Protein AF-A0A1J5GS35-F1 (afdb_monomer_lite)

Organism: NCBI:txid1805029

Sequence (115 aa):
MRLEDNDLIFSIKLSRPIAEAVGVSVYIFGYRQDRPFQEMPKLHIKFGAIEHQVLDQNNLLPIGVIKVERNLKEIKIWVPLDLLGNPQRILTSADTYLGTVPLDWVSWRVLEISN

Secondary structure (DSSP, 8-state):
-EEETTEEEEEEE-SS---TTEEEEEEEEEE-TTS-GGGS-EEEEEE-SS-EEEEETTEEPPTTSSEEEEETTEEEEEEETTTTTS-SEEEEEEEEEETTEEEEEEEEEEEE---

Foldseek 3Di:
DDDDPQWDKDKDFAPFFQDQFKKKWKWKAFADPPDDSVPFFIWIWIDHSPDIWIDRPPRTDDPPCKDWDDDRTMIMIIHHCVSRVVGQKMWMKMWMAGNPHTDDIDPIDIDGDDD

Structure (mmCIF, N/CA/C/O backbone):
data_AF-A0A1J5GS35-F1
#
_entry.id   AF-A0A1J5GS35-F1
#
loop_
_atom_site.group_PDB
_atom_site.id
_atom_site.type_symbol
_atom_site.label_atom_id
_atom_site.label_alt_id
_atom_site.label_comp_id
_atom_site.label_asym_id
_atom_site.label_entity_id
_atom_site.label_seq_id
_atom_site.pdbx_PDB_ins_code
_atom_site.Cartn_x
_atom_site.Cartn_y
_atom_site.Cartn_z
_atom_site.occupancy
_atom_site.B_iso_or_equiv
_atom_site.auth_seq_id
_atom_site.auth_comp_id
_atom_site.auth_asym_id
_atom_site.auth_atom_id
_atom_site.pdbx_PDB_model_num
ATOM 1 N N . MET A 1 1 ? 9.377 5.596 5.897 1.00 84.12 1 MET A N 1
ATOM 2 C CA . MET A 1 1 ? 7.920 5.566 6.110 1.00 84.12 1 MET A CA 1
ATOM 3 C C . MET A 1 1 ? 7.605 6.480 7.272 1.00 84.12 1 MET A C 1
ATOM 5 O O . MET A 1 1 ? 8.386 6.484 8.218 1.00 84.12 1 MET A O 1
ATOM 9 N N . ARG A 1 2 ? 6.549 7.280 7.165 1.00 90.12 2 ARG A N 1
ATOM 10 C CA . ARG A 1 2 ? 6.104 8.234 8.186 1.00 90.12 2 ARG A CA 1
ATOM 11 C C . ARG A 1 2 ? 4.601 8.482 8.047 1.00 90.12 2 ARG A C 1
ATOM 13 O O . ARG A 1 2 ? 4.047 8.192 6.990 1.00 90.12 2 ARG A O 1
ATOM 20 N N . LEU A 1 3 ? 3.996 9.031 9.092 1.00 90.62 3 LEU A N 1
ATOM 21 C CA . LEU A 1 3 ? 2.639 9.571 9.076 1.00 90.62 3 LEU A CA 1
ATOM 22 C C . LEU A 1 3 ? 2.724 11.096 8.966 1.00 90.62 3 LEU A C 1
ATOM 24 O O . LEU A 1 3 ? 3.554 11.702 9.645 1.00 90.62 3 LEU A O 1
ATOM 28 N N . GLU A 1 4 ? 1.919 11.695 8.100 1.00 91.62 4 GLU A N 1
ATOM 29 C CA . GLU A 1 4 ? 1.868 13.145 7.867 1.00 91.62 4 GLU A CA 1
ATOM 30 C C . GLU A 1 4 ? 0.495 13.478 7.272 1.00 91.62 4 GLU A C 1
ATOM 32 O O . GLU A 1 4 ? 0.043 12.751 6.397 1.00 91.62 4 GLU A O 1
ATOM 37 N N . ASP A 1 5 ? -0.187 14.516 7.764 1.00 86.31 5 ASP A N 1
ATOM 38 C CA . ASP A 1 5 ? -1.471 15.009 7.227 1.00 86.31 5 ASP A CA 1
ATOM 39 C C . ASP A 1 5 ? -2.545 13.932 6.953 1.00 86.31 5 ASP A C 1
ATOM 41 O O . ASP A 1 5 ? -3.247 13.975 5.949 1.00 86.31 5 ASP A O 1
ATOM 45 N N . ASN A 1 6 ? -2.698 12.966 7.867 1.00 91.31 6 ASN A N 1
ATOM 46 C CA . ASN A 1 6 ? -3.629 11.831 7.738 1.00 91.31 6 ASN A CA 1
ATOM 47 C C . ASN A 1 6 ? -3.310 10.852 6.587 1.00 91.31 6 ASN A C 1
ATOM 49 O O . ASN A 1 6 ? -4.143 10.015 6.236 1.00 91.31 6 ASN 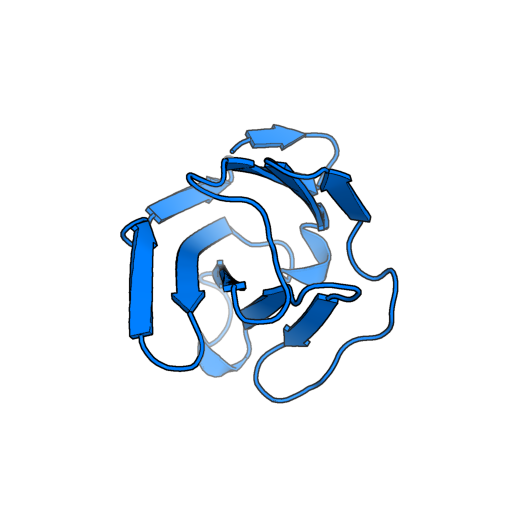A O 1
ATOM 53 N N . ASP A 1 7 ? -2.085 10.897 6.066 1.00 94.88 7 ASP A N 1
ATOM 54 C CA . ASP A 1 7 ? -1.549 9.945 5.102 1.00 94.88 7 ASP A CA 1
ATOM 55 C C . ASP A 1 7 ? -0.448 9.077 5.721 1.00 94.88 7 ASP A C 1
ATOM 57 O O . ASP A 1 7 ? 0.438 9.533 6.457 1.00 94.88 7 ASP A O 1
ATOM 61 N N . LEU A 1 8 ? -0.436 7.804 5.331 1.00 95.12 8 LEU A N 1
ATOM 62 C CA . LEU A 1 8 ? 0.751 6.967 5.404 1.00 95.12 8 LEU A CA 1
ATOM 63 C C . LEU A 1 8 ? 1.633 7.241 4.185 1.00 95.12 8 LEU A C 1
ATOM 65 O O . LEU A 1 8 ? 1.268 6.915 3.054 1.00 95.12 8 LEU A O 1
ATOM 69 N N . ILE A 1 9 ? 2.834 7.767 4.428 1.00 95.19 9 ILE A N 1
ATOM 70 C CA . ILE A 1 9 ? 3.798 8.094 3.378 1.00 95.19 9 ILE A CA 1
ATOM 71 C C . ILE A 1 9 ? 4.990 7.150 3.441 1.00 95.19 9 ILE A C 1
ATOM 73 O O . ILE A 1 9 ? 5.710 7.060 4.447 1.00 95.19 9 ILE A O 1
ATOM 77 N N . PHE A 1 10 ? 5.292 6.495 2.327 1.00 91.25 10 PHE A N 1
ATOM 78 C CA . PHE A 1 10 ? 6.512 5.708 2.191 1.00 91.25 10 PHE A CA 1
ATOM 79 C C . PHE A 1 10 ? 7.118 5.834 0.796 1.00 91.25 10 PHE A C 1
ATOM 81 O O . PHE A 1 10 ? 6.470 6.220 -0.173 1.00 91.25 10 PHE A O 1
ATOM 88 N N . SER A 1 11 ? 8.421 5.569 0.745 1.00 91.94 11 SER A N 1
ATOM 89 C CA . SER A 1 11 ? 9.223 5.570 -0.469 1.00 91.94 11 SER A CA 1
ATOM 90 C C . SER A 1 11 ? 9.885 4.207 -0.597 1.00 91.94 11 SER A C 1
ATOM 92 O O . SER A 1 11 ? 10.422 3.673 0.381 1.00 91.94 11 SER A O 1
ATOM 94 N N . ILE A 1 12 ? 9.814 3.656 -1.801 1.00 89.00 12 ILE A N 1
ATOM 95 C CA . ILE A 1 12 ? 10.460 2.415 -2.196 1.00 89.00 12 ILE A CA 1
ATOM 96 C C . ILE A 1 12 ? 11.588 2.799 -3.136 1.00 89.00 12 ILE A C 1
ATOM 98 O O . ILE A 1 12 ? 11.351 3.256 -4.255 1.00 89.00 12 ILE A O 1
ATOM 102 N N . LYS A 1 13 ? 12.821 2.610 -2.667 1.00 87.25 13 LYS A N 1
ATOM 103 C CA . LYS A 1 13 ? 14.013 2.739 -3.500 1.00 87.25 13 LYS A CA 1
ATOM 104 C C . LYS A 1 13 ? 14.226 1.443 -4.257 1.00 87.25 13 LYS A C 1
ATOM 106 O O . LYS A 1 13 ? 14.237 0.370 -3.661 1.00 87.25 13 LYS A O 1
ATOM 111 N N . LEU A 1 14 ? 14.424 1.563 -5.557 1.00 81.81 14 LEU A N 1
ATOM 112 C CA . LEU A 1 14 ? 14.587 0.431 -6.447 1.00 81.81 14 LEU A CA 1
ATOM 113 C C . LEU A 1 14 ? 16.067 0.235 -6.757 1.00 81.81 14 LEU A C 1
ATOM 115 O O . LEU A 1 14 ? 16.766 1.173 -7.150 1.00 81.81 14 LEU A O 1
ATOM 119 N N . SER A 1 15 ? 16.542 -0.999 -6.603 1.00 78.06 15 SER A N 1
ATOM 120 C CA . SER A 1 15 ? 17.902 -1.393 -6.980 1.00 78.06 15 SER A CA 1
ATOM 121 C C . SER A 1 15 ? 18.114 -1.324 -8.501 1.00 78.06 15 SER A C 1
ATOM 123 O O . SER A 1 15 ? 19.235 -1.106 -8.966 1.00 78.06 15 SER A O 1
ATOM 125 N N . ARG A 1 16 ? 17.034 -1.448 -9.284 1.00 74.12 16 ARG A N 1
ATOM 126 C CA . ARG A 1 16 ? 17.000 -1.342 -10.750 1.00 74.12 16 ARG A CA 1
ATOM 127 C C . ARG A 1 16 ? 15.749 -0.582 -11.199 1.00 74.12 16 ARG A C 1
ATOM 129 O O . ARG A 1 16 ? 14.748 -0.634 -10.488 1.00 74.12 16 ARG A O 1
ATOM 136 N N . PRO A 1 17 ? 15.763 0.093 -12.361 1.00 74.25 17 PRO A N 1
ATOM 137 C CA . PRO A 1 17 ? 14.556 0.725 -12.869 1.00 74.25 17 PRO A CA 1
ATOM 138 C C . PRO A 1 17 ? 13.412 -0.255 -13.093 1.00 74.25 17 PRO A C 1
ATOM 140 O O . PRO A 1 17 ? 13.647 -1.409 -13.456 1.00 74.25 17 PRO A O 1
ATOM 143 N N . ILE A 1 18 ? 12.180 0.236 -12.933 1.00 68.19 18 ILE A N 1
ATOM 144 C CA . ILE A 1 18 ? 10.987 -0.469 -13.408 1.00 68.19 18 ILE A CA 1
ATOM 145 C C . ILE A 1 18 ? 11.049 -0.477 -14.940 1.00 68.19 18 ILE A C 1
ATOM 147 O O . ILE A 1 18 ? 10.635 0.473 -15.598 1.00 68.19 18 ILE A O 1
ATOM 151 N N . ALA A 1 19 ? 11.660 -1.518 -15.495 1.00 69.62 19 ALA A N 1
ATOM 152 C CA . ALA A 1 19 ? 11.623 -1.852 -16.914 1.00 69.62 19 ALA A CA 1
ATOM 153 C C . ALA A 1 19 ? 10.516 -2.888 -17.166 1.00 69.62 19 ALA A C 1
ATOM 155 O O . ALA A 1 19 ? 9.910 -3.369 -16.213 1.00 69.62 19 ALA A O 1
ATOM 156 N N . GLU A 1 20 ? 10.268 -3.246 -18.430 1.00 64.75 20 GLU A N 1
ATOM 157 C CA . GLU A 1 20 ? 9.076 -3.989 -18.893 1.00 64.75 20 GLU A CA 1
ATOM 158 C C . GLU A 1 20 ? 8.671 -5.226 -18.070 1.00 64.75 20 GLU A C 1
ATOM 160 O O . GLU A 1 20 ? 7.493 -5.566 -18.044 1.00 64.75 20 GLU A O 1
ATOM 165 N N . ALA A 1 21 ? 9.598 -5.874 -17.360 1.00 70.19 21 ALA A N 1
ATOM 166 C CA . ALA A 1 21 ? 9.313 -7.060 -16.553 1.00 70.19 21 ALA A CA 1
ATOM 167 C C . ALA A 1 21 ? 9.476 -6.878 -15.031 1.00 70.19 21 ALA A C 1
ATOM 169 O O . ALA A 1 21 ? 9.175 -7.816 -14.291 1.00 70.19 21 ALA A O 1
ATOM 170 N N . VAL A 1 22 ? 9.966 -5.728 -14.551 1.00 79.19 22 VAL A N 1
ATOM 171 C CA . VAL A 1 22 ? 10.141 -5.471 -13.111 1.00 79.19 22 VAL A CA 1
ATOM 172 C C . VAL A 1 22 ? 8.837 -4.928 -12.540 1.00 79.19 22 VAL A C 1
ATOM 174 O O . VAL A 1 22 ? 8.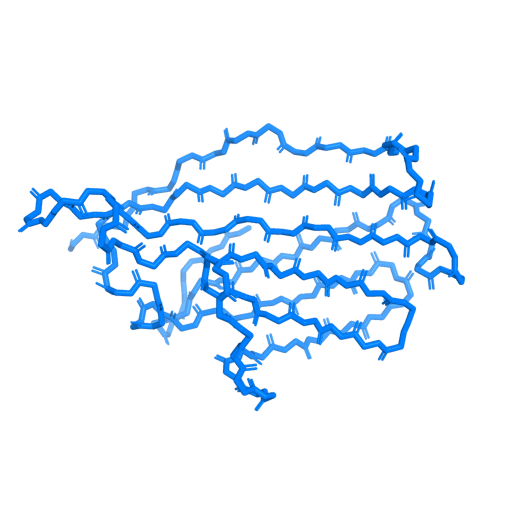353 -3.892 -12.988 1.00 79.19 22 VAL A O 1
ATOM 177 N N . GLY A 1 23 ? 8.285 -5.606 -11.540 1.00 88.75 23 GLY A N 1
ATOM 178 C CA . GLY A 1 23 ? 7.114 -5.158 -10.796 1.00 88.75 23 GLY A CA 1
ATOM 179 C C . GLY A 1 23 ? 7.431 -4.896 -9.329 1.00 88.75 23 GLY A C 1
ATOM 180 O O . GLY A 1 23 ? 8.435 -5.372 -8.793 1.00 88.75 23 GLY A O 1
ATOM 181 N N . VAL A 1 24 ? 6.562 -4.123 -8.680 1.00 92.12 24 VAL A N 1
ATOM 182 C CA . VAL A 1 24 ? 6.606 -3.881 -7.231 1.00 92.12 24 VAL A CA 1
ATOM 183 C C . VAL A 1 24 ? 5.241 -4.189 -6.645 1.00 92.12 24 VAL A C 1
ATOM 185 O O . VAL A 1 24 ? 4.228 -3.690 -7.135 1.00 92.12 24 VAL A O 1
ATOM 188 N N . SER A 1 25 ? 5.213 -4.987 -5.589 1.00 94.75 25 SER A N 1
ATOM 189 C CA . SER A 1 25 ? 4.034 -5.204 -4.760 1.00 94.75 25 SER A CA 1
ATOM 190 C C . SER A 1 25 ? 4.219 -4.487 -3.435 1.00 94.75 25 SER A C 1
ATOM 192 O O . SER A 1 25 ? 5.281 -4.554 -2.821 1.00 94.75 25 SER A O 1
ATOM 194 N N . VAL A 1 26 ? 3.171 -3.811 -2.980 1.00 95.94 26 VAL A N 1
ATOM 195 C CA . VAL A 1 26 ? 3.106 -3.217 -1.647 1.00 95.94 26 VAL A CA 1
ATOM 196 C C . VAL A 1 26 ? 1.837 -3.682 -0.963 1.00 95.94 26 VAL A C 1
ATOM 198 O O . VAL A 1 26 ? 0.744 -3.508 -1.498 1.00 95.94 26 VAL A O 1
ATOM 201 N N . TYR A 1 27 ? 1.980 -4.223 0.238 1.00 97.38 27 TYR A N 1
ATOM 202 C CA . TYR A 1 27 ? 0.873 -4.628 1.090 1.00 97.38 27 TYR A CA 1
ATOM 203 C C . TYR A 1 27 ? 0.736 -3.652 2.251 1.00 97.38 27 TYR A C 1
ATOM 205 O O . TYR A 1 27 ? 1.730 -3.311 2.899 1.00 97.38 27 TYR A O 1
ATOM 213 N N . ILE A 1 28 ? -0.487 -3.194 2.510 1.00 97.44 28 ILE A N 1
ATOM 214 C CA . ILE A 1 28 ? -0.801 -2.271 3.605 1.00 97.44 28 ILE A CA 1
ATOM 215 C C . ILE A 1 28 ? -2.135 -2.683 4.211 1.00 97.44 28 ILE A C 1
ATOM 217 O O . ILE A 1 28 ? -3.193 -2.489 3.613 1.00 97.44 28 ILE A O 1
ATOM 221 N N . PHE A 1 29 ? -2.087 -3.283 5.394 1.00 97.38 29 PHE A N 1
ATOM 222 C CA . PHE A 1 29 ? -3.267 -3.785 6.084 1.00 97.38 29 PHE A CA 1
ATOM 223 C C . PHE A 1 29 ? -3.535 -2.911 7.298 1.00 97.38 29 PHE A C 1
ATOM 225 O O . PHE A 1 29 ? -2.707 -2.829 8.212 1.00 97.38 29 PHE A O 1
ATOM 232 N N . GLY A 1 30 ? -4.692 -2.252 7.289 1.00 96.25 30 GLY A N 1
ATOM 233 C CA . GLY A 1 30 ? -5.175 -1.515 8.443 1.00 96.25 30 GLY A CA 1
ATOM 234 C C . GLY A 1 30 ? -5.668 -2.488 9.507 1.00 96.25 30 GLY A C 1
ATOM 235 O O . GLY A 1 30 ? -6.399 -3.427 9.203 1.00 96.25 30 GLY A O 1
ATOM 236 N N . TYR A 1 31 ? -5.266 -2.279 10.755 1.00 96.50 31 TYR A N 1
ATOM 237 C CA . TYR A 1 31 ? -5.706 -3.080 11.888 1.00 96.50 31 TYR A CA 1
ATOM 238 C C . TYR A 1 31 ? -6.413 -2.220 12.929 1.00 96.50 31 TYR A C 1
ATOM 240 O O . TYR A 1 31 ? -5.916 -1.163 13.327 1.00 96.50 31 TYR A O 1
ATOM 248 N N . ARG A 1 32 ? -7.547 -2.719 13.424 1.00 95.38 32 ARG A N 1
ATOM 249 C CA . ARG A 1 32 ? -8.264 -2.167 14.577 1.00 95.38 32 ARG A CA 1
ATOM 250 C C . ARG A 1 32 ? -8.743 -3.286 15.486 1.00 95.38 32 ARG A C 1
ATOM 252 O O . ARG A 1 32 ? -9.174 -4.324 15.016 1.00 95.38 32 ARG A O 1
ATOM 259 N N . GLN A 1 33 ? -8.731 -3.073 16.791 1.00 95.50 33 GLN A N 1
ATOM 260 C CA . GLN A 1 33 ? -9.217 -4.084 17.735 1.00 95.50 33 GLN A CA 1
ATOM 261 C C . GLN A 1 33 ? -10.750 -4.221 17.772 1.00 95.50 33 GLN A C 1
ATOM 263 O O . GLN A 1 33 ? -11.261 -5.194 18.312 1.00 95.50 33 GLN A O 1
ATOM 268 N N . ASP A 1 34 ? -11.480 -3.237 17.242 1.00 95.81 34 ASP A N 1
ATOM 269 C CA . ASP A 1 34 ? -12.935 -3.102 17.387 1.00 95.81 34 ASP A CA 1
ATOM 270 C C . ASP A 1 34 ? -13.751 -3.788 16.282 1.00 95.81 34 ASP A C 1
ATOM 272 O O . ASP A 1 34 ? -14.976 -3.688 16.278 1.00 95.81 34 ASP A O 1
ATOM 276 N N . ARG A 1 35 ? -13.095 -4.464 15.334 1.00 95.12 35 ARG A N 1
ATOM 277 C CA . ARG A 1 35 ? -13.749 -5.148 14.212 1.00 95.12 35 ARG A CA 1
ATOM 278 C C . ARG A 1 35 ? -13.019 -6.440 13.835 1.00 95.12 35 ARG A C 1
ATOM 280 O O . ARG A 1 35 ? -11.825 -6.554 14.107 1.00 95.12 35 ARG A O 1
ATOM 287 N N . PRO A 1 36 ? -13.688 -7.413 13.198 1.00 96.69 36 PRO A N 1
ATOM 288 C CA . PRO A 1 36 ? -13.040 -8.628 12.708 1.00 96.69 36 PRO A CA 1
ATOM 289 C C . PRO A 1 36 ? -11.969 -8.344 11.648 1.00 96.69 36 PRO A C 1
ATOM 291 O O . PRO A 1 36 ? -12.171 -7.530 10.749 1.00 96.69 36 PRO A O 1
ATOM 294 N N . PHE A 1 37 ? -10.840 -9.065 11.695 1.00 94.12 37 PHE A N 1
ATOM 295 C CA . PHE A 1 37 ? -9.722 -8.864 10.755 1.00 94.12 37 PHE A CA 1
ATOM 296 C C . PHE A 1 37 ? -10.126 -9.048 9.288 1.00 94.12 37 PHE A C 1
ATOM 298 O O . PHE A 1 37 ? -9.635 -8.342 8.408 1.00 94.12 37 PHE A O 1
ATOM 305 N N . GLN A 1 38 ? -11.054 -9.965 9.009 1.00 95.56 38 GLN A N 1
ATOM 306 C CA . GLN A 1 38 ? -11.551 -10.210 7.656 1.00 95.56 38 GLN A CA 1
ATOM 307 C C . GLN A 1 38 ? -12.225 -8.971 7.046 1.00 95.56 38 GLN A C 1
ATOM 309 O O . GLN A 1 38 ? -12.032 -8.711 5.864 1.00 95.56 38 GLN A O 1
ATOM 314 N N . GLU A 1 39 ? -12.923 -8.174 7.854 1.00 95.62 39 GLU A N 1
ATOM 315 C CA . GLU A 1 39 ? -13.661 -6.982 7.415 1.00 95.62 39 GLU A CA 1
ATOM 316 C C . GLU A 1 39 ? -12.773 -5.736 7.267 1.00 95.62 39 GLU A C 1
ATOM 318 O O . GLU A 1 39 ? -13.215 -4.709 6.760 1.00 95.62 39 GLU A O 1
ATOM 323 N N . MET A 1 40 ? -11.517 -5.797 7.717 1.00 96.94 40 MET A N 1
ATOM 324 C CA . MET A 1 40 ? -10.593 -4.666 7.624 1.00 96.94 40 MET A CA 1
ATOM 325 C C . MET A 1 40 ? -10.045 -4.484 6.201 1.00 96.94 40 MET A C 1
ATOM 327 O O . MET A 1 40 ? -9.749 -5.496 5.549 1.00 96.94 40 MET A O 1
ATOM 331 N N . PRO A 1 41 ? -9.812 -3.234 5.752 1.00 97.12 41 PRO A N 1
ATOM 332 C CA . PRO A 1 41 ? -9.162 -2.962 4.474 1.00 97.12 41 PRO A CA 1
ATOM 333 C C . PRO A 1 41 ? -7.771 -3.595 4.385 1.00 97.12 41 PRO A C 1
ATOM 335 O O . PRO A 1 41 ? -6.942 -3.467 5.298 1.00 97.12 41 PRO A O 1
ATOM 338 N N . LYS A 1 42 ? -7.504 -4.278 3.271 1.00 98.19 42 LYS A N 1
ATOM 339 C CA . LYS A 1 42 ? -6.214 -4.912 2.977 1.00 98.19 42 LYS A CA 1
ATOM 340 C C . LYS A 1 42 ? -5.772 -4.485 1.593 1.00 98.19 42 LYS A C 1
ATOM 342 O O . LYS A 1 42 ? -6.136 -5.111 0.596 1.00 98.19 42 LYS A O 1
ATOM 347 N N . LEU A 1 43 ? -4.982 -3.418 1.550 1.00 98.38 43 LEU A N 1
ATOM 348 C CA . LEU A 1 43 ? -4.539 -2.862 0.288 1.00 98.38 43 LEU A CA 1
ATOM 349 C C . LEU A 1 43 ? -3.374 -3.666 -0.286 1.00 98.38 43 LEU A C 1
ATOM 351 O O . LEU A 1 43 ? -2.384 -3.926 0.405 1.00 98.38 43 LEU A O 1
ATOM 355 N N . HIS A 1 44 ? -3.480 -4.004 -1.568 1.00 98.06 44 HIS A N 1
ATOM 356 C CA . HIS A 1 44 ? -2.381 -4.473 -2.404 1.00 98.06 44 HIS A CA 1
ATOM 357 C C . HIS A 1 44 ? -2.187 -3.487 -3.549 1.00 98.06 44 HIS A C 1
ATOM 359 O O . HIS A 1 44 ? -3.021 -3.385 -4.449 1.00 98.06 44 HIS A O 1
ATOM 365 N N . ILE A 1 45 ? -1.077 -2.756 -3.511 1.00 96.81 45 ILE A N 1
ATOM 366 C CA . ILE A 1 45 ? -0.682 -1.834 -4.569 1.00 96.81 45 ILE A CA 1
ATOM 367 C C . ILE A 1 45 ? 0.323 -2.549 -5.464 1.00 96.81 45 ILE A C 1
ATOM 369 O O . ILE A 1 45 ? 1.395 -2.950 -5.008 1.00 96.81 45 ILE A O 1
ATOM 373 N N . LYS A 1 46 ? -0.023 -2.710 -6.737 1.00 94.75 46 LYS A N 1
ATOM 374 C CA . LYS A 1 46 ? 0.820 -3.347 -7.752 1.00 94.75 46 LYS A CA 1
ATOM 375 C C . LYS A 1 46 ? 1.328 -2.284 -8.707 1.00 94.75 46 LYS A C 1
ATOM 377 O O . LYS A 1 46 ? 0.521 -1.626 -9.352 1.00 94.75 46 LYS A O 1
ATOM 382 N N . PHE A 1 47 ? 2.639 -2.137 -8.828 1.00 92.31 47 PHE A N 1
ATOM 383 C CA . PHE A 1 47 ? 3.276 -1.283 -9.827 1.00 92.31 47 PHE A CA 1
ATOM 384 C C . PHE A 1 47 ? 3.807 -2.132 -10.974 1.00 92.31 47 PHE A C 1
ATOM 386 O O . PHE A 1 47 ? 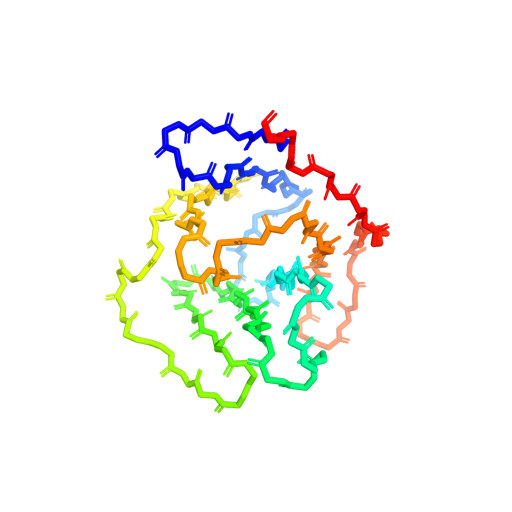4.589 -3.056 -10.746 1.00 92.31 47 PHE A O 1
ATOM 393 N N . GLY A 1 48 ? 3.410 -1.781 -12.195 1.00 87.12 48 GLY A N 1
ATOM 394 C CA . GLY A 1 48 ? 4.070 -2.207 -13.426 1.00 87.12 48 GLY A CA 1
ATOM 395 C C . GLY A 1 48 ? 4.880 -1.065 -14.047 1.00 87.12 48 GLY A C 1
ATOM 396 O O . GLY A 1 48 ? 5.030 0.009 -13.459 1.00 87.12 48 GLY A O 1
ATOM 397 N N . ALA A 1 49 ? 5.361 -1.273 -15.276 1.00 81.31 49 ALA A N 1
ATOM 398 C CA . ALA A 1 49 ? 6.169 -0.292 -16.009 1.00 81.31 49 ALA A CA 1
ATOM 399 C C . ALA A 1 49 ? 5.471 1.070 -16.178 1.00 81.31 49 ALA A C 1
ATOM 401 O O . ALA A 1 49 ? 6.077 2.118 -15.958 1.00 81.31 49 ALA A O 1
ATOM 402 N N . ILE A 1 50 ? 4.180 1.070 -16.529 1.00 82.69 50 ILE A N 1
ATOM 403 C CA . ILE A 1 50 ? 3.454 2.285 -16.945 1.00 82.69 50 ILE A CA 1
ATOM 404 C C . ILE A 1 50 ? 2.294 2.631 -16.011 1.00 82.69 50 ILE A C 1
ATOM 406 O O . ILE A 1 50 ? 1.962 3.802 -15.868 1.00 82.69 50 ILE A O 1
ATOM 410 N N . GLU A 1 51 ? 1.750 1.679 -15.274 1.00 89.44 51 GLU A N 1
ATOM 411 C CA . GLU A 1 51 ? 0.599 1.928 -14.409 1.00 89.44 51 GLU A CA 1
ATOM 412 C C . GLU A 1 51 ? 0.754 1.267 -13.046 1.00 89.44 51 GLU A C 1
ATOM 414 O O . GLU A 1 51 ? 1.691 0.502 -12.797 1.00 89.44 51 GLU A O 1
ATOM 419 N N . HIS A 1 52 ? -0.169 1.605 -12.155 1.00 93.75 52 HIS A N 1
ATOM 420 C CA . HIS A 1 52 ? -0.341 0.914 -10.894 1.00 93.75 52 HIS A CA 1
ATOM 421 C C . HIS A 1 52 ? -1.812 0.566 -10.692 1.00 93.75 52 HIS A C 1
ATOM 423 O O . HIS A 1 52 ? -2.699 1.258 -11.190 1.00 93.75 52 HIS A O 1
ATOM 429 N N . GLN A 1 53 ? -2.052 -0.499 -9.941 1.00 96.56 53 GLN A N 1
ATOM 430 C CA . GLN A 1 53 ? -3.375 -0.933 -9.516 1.00 96.56 53 GLN A CA 1
ATOM 431 C C . GLN A 1 53 ? -3.424 -0.943 -7.995 1.00 96.56 53 GLN A C 1
ATOM 433 O O . GLN A 1 53 ? -2.446 -1.322 -7.349 1.00 96.56 53 GLN A O 1
ATOM 438 N N . VAL A 1 54 ? -4.563 -0.554 -7.431 1.00 98.19 54 VAL A N 1
ATOM 439 C CA . VAL A 1 54 ? -4.822 -0.638 -5.992 1.00 98.19 54 VAL A CA 1
ATOM 440 C C . VAL A 1 54 ? -5.992 -1.578 -5.796 1.00 98.19 54 VAL A C 1
ATOM 442 O O . VAL A 1 54 ? -7.078 -1.322 -6.309 1.00 98.19 54 VAL A O 1
ATOM 445 N N . LEU A 1 55 ? -5.772 -2.667 -5.075 1.00 98.56 55 LEU A N 1
ATOM 446 C CA . LEU A 1 55 ? -6.831 -3.587 -4.693 1.00 98.56 55 LEU A CA 1
ATOM 447 C C . LEU A 1 55 ? -7.086 -3.461 -3.199 1.00 98.56 55 LEU A C 1
ATOM 449 O O . LEU A 1 55 ? -6.125 -3.439 -2.440 1.00 98.56 55 LEU A O 1
ATOM 453 N N . ASP A 1 56 ? -8.348 -3.437 -2.782 1.00 98.19 56 ASP A N 1
ATOM 454 C CA . ASP A 1 56 ? -8.734 -3.816 -1.424 1.00 98.19 56 ASP A CA 1
ATOM 455 C C . ASP A 1 56 ? -9.232 -5.259 -1.463 1.00 98.19 56 ASP A C 1
ATOM 457 O O . ASP A 1 56 ? -10.318 -5.554 -1.974 1.00 98.19 56 ASP A O 1
ATOM 461 N N . GLN A 1 57 ? -8.402 -6.176 -0.968 1.00 96.12 57 GLN A N 1
ATOM 462 C CA . GLN A 1 57 ? -8.627 -7.615 -1.082 1.00 96.12 57 GLN A CA 1
ATOM 463 C C . GLN A 1 57 ? -8.798 -8.030 -2.557 1.00 96.12 57 GLN A C 1
ATOM 465 O O . GLN A 1 57 ? -7.837 -7.990 -3.323 1.00 96.12 57 GLN A O 1
ATOM 470 N N . ASN A 1 58 ? -10.010 -8.416 -2.963 1.00 95.94 58 ASN A N 1
ATOM 471 C CA . ASN A 1 58 ? -10.326 -8.832 -4.332 1.00 95.94 58 ASN A CA 1
ATOM 472 C C . ASN A 1 58 ? -10.957 -7.709 -5.173 1.00 95.94 58 ASN A C 1
ATOM 474 O O . ASN A 1 58 ? -11.266 -7.927 -6.344 1.00 95.94 58 ASN A O 1
ATOM 478 N N . ASN A 1 59 ? -11.166 -6.523 -4.597 1.00 97.50 59 ASN A N 1
ATOM 479 C CA . ASN A 1 59 ? -11.834 -5.410 -5.261 1.00 97.50 59 ASN A CA 1
ATOM 480 C C . ASN A 1 59 ? -10.804 -4.430 -5.819 1.00 97.50 59 ASN A C 1
ATOM 482 O O . ASN A 1 59 ? -10.026 -3.853 -5.063 1.00 97.50 59 ASN A O 1
ATOM 486 N N . LEU A 1 60 ? -10.817 -4.210 -7.134 1.00 98.25 60 LEU A N 1
ATOM 487 C CA . LEU A 1 60 ? -10.031 -3.147 -7.755 1.00 98.25 60 LEU A CA 1
ATOM 488 C C . LEU A 1 60 ? -10.641 -1.784 -7.399 1.00 98.25 60 LEU A C 1
ATOM 490 O O . LEU A 1 60 ? -11.826 -1.551 -7.639 1.00 98.25 60 LEU A O 1
ATOM 494 N N . LEU A 1 61 ? -9.833 -0.891 -6.835 1.00 98.19 61 LEU A N 1
ATOM 495 C CA . LEU A 1 61 ? -10.255 0.453 -6.460 1.00 98.19 61 LEU A CA 1
ATOM 496 C C . LEU A 1 61 ? -10.111 1.443 -7.632 1.00 98.19 61 LEU A C 1
ATOM 498 O O . LEU A 1 61 ? -9.288 1.223 -8.527 1.00 98.19 61 LEU A O 1
ATOM 502 N N . PRO A 1 62 ? -10.878 2.551 -7.634 1.00 96.88 62 PRO A N 1
ATOM 503 C CA . PRO A 1 62 ? -10.752 3.598 -8.644 1.00 96.88 62 PRO A CA 1
ATOM 504 C C . PRO A 1 62 ? -9.344 4.200 -8.729 1.00 96.88 62 PRO A C 1
ATOM 506 O O . PRO A 1 62 ? -8.610 4.277 -7.744 1.00 96.88 62 PRO A O 1
ATOM 509 N N . ILE A 1 63 ? -8.984 4.705 -9.908 1.00 93.12 63 ILE A N 1
ATOM 510 C CA . ILE A 1 63 ? -7.745 5.470 -10.090 1.00 93.12 63 ILE A CA 1
ATOM 511 C C . ILE A 1 63 ? -7.805 6.736 -9.221 1.00 93.12 63 ILE A C 1
ATOM 513 O O . ILE A 1 63 ? -8.830 7.413 -9.175 1.00 93.12 63 ILE A O 1
ATOM 517 N N . GLY A 1 64 ? -6.697 7.068 -8.553 1.00 94.31 64 GLY A N 1
ATOM 518 C CA . GLY A 1 64 ? -6.572 8.286 -7.745 1.00 94.31 64 GLY A CA 1
ATOM 519 C C . GLY A 1 64 ? -6.981 8.149 -6.276 1.00 94.31 64 GLY A C 1
ATOM 520 O O . GLY A 1 64 ? -6.881 9.131 -5.550 1.00 94.31 64 GLY A O 1
ATOM 521 N N . VAL A 1 65 ? -7.372 6.953 -5.809 1.00 96.94 65 VAL A N 1
ATOM 522 C CA . VAL A 1 65 ? -7.607 6.687 -4.368 1.00 96.94 65 VAL A CA 1
ATOM 523 C C . VAL A 1 65 ? -6.352 6.845 -3.505 1.00 96.94 65 VAL A C 1
ATOM 525 O O . VAL A 1 65 ? -6.445 7.023 -2.297 1.00 96.94 65 VAL A O 1
ATOM 528 N N . ILE A 1 66 ? -5.176 6.777 -4.128 1.00 97.12 66 ILE A N 1
ATOM 529 C CA . ILE A 1 66 ? -3.884 7.082 -3.517 1.00 97.12 66 ILE A CA 1
ATOM 530 C C . ILE A 1 66 ? -3.139 8.069 -4.409 1.00 97.12 66 ILE A C 1
ATOM 532 O O . ILE A 1 66 ? -3.310 8.071 -5.634 1.00 97.12 66 ILE A O 1
ATOM 536 N N . LYS A 1 67 ? -2.247 8.860 -3.813 1.00 97.00 67 LYS A N 1
ATOM 537 C CA . LYS A 1 67 ? -1.286 9.651 -4.582 1.00 97.00 67 LYS A CA 1
ATOM 538 C C . LYS A 1 67 ? -0.011 8.836 -4.787 1.00 97.00 67 LYS A C 1
ATOM 540 O O . LYS A 1 67 ? 0.528 8.239 -3.855 1.00 97.00 67 LYS A O 1
ATOM 545 N N . VAL A 1 68 ? 0.490 8.851 -6.019 1.00 95.44 68 VAL A N 1
ATOM 546 C CA . VAL A 1 68 ? 1.744 8.206 -6.415 1.00 95.44 68 VAL A CA 1
ATOM 547 C C . VAL A 1 68 ? 2.601 9.211 -7.168 1.00 95.44 68 VAL A C 1
ATOM 549 O O . VAL A 1 68 ? 2.162 9.809 -8.147 1.00 95.44 68 VAL A O 1
ATOM 552 N N . GLU A 1 69 ? 3.854 9.332 -6.754 1.00 94.38 69 GLU A N 1
ATOM 553 C CA . GLU A 1 69 ? 4.918 9.937 -7.548 1.00 94.38 69 GLU A CA 1
ATOM 554 C C . GLU A 1 69 ? 5.951 8.853 -7.834 1.00 94.38 69 GLU A C 1
ATOM 556 O O . GLU A 1 69 ? 6.376 8.134 -6.932 1.00 94.38 69 GLU A O 1
ATOM 561 N N . ARG A 1 70 ? 6.363 8.709 -9.091 1.00 89.00 70 ARG A N 1
ATOM 562 C CA . ARG A 1 70 ? 7.371 7.716 -9.466 1.00 89.00 70 ARG A CA 1
ATOM 563 C C . ARG A 1 70 ? 8.397 8.307 -10.410 1.00 89.00 70 ARG A C 1
ATOM 565 O O . ARG A 1 70 ? 8.074 9.111 -11.282 1.00 89.00 70 ARG A O 1
ATOM 572 N N . ASN A 1 71 ? 9.625 7.849 -10.252 1.00 87.12 71 ASN A N 1
ATOM 573 C CA . ASN A 1 71 ? 10.714 8.061 -11.188 1.00 87.12 71 ASN A CA 1
ATOM 574 C C . ASN A 1 71 ? 11.431 6.723 -11.437 1.00 87.12 71 ASN A C 1
ATOM 576 O O . ASN A 1 71 ? 11.018 5.678 -10.937 1.00 87.12 71 ASN A O 1
ATOM 580 N N . LEU A 1 72 ? 12.517 6.742 -12.212 1.00 81.50 72 LEU A N 1
ATOM 581 C CA . LEU A 1 72 ? 13.238 5.526 -12.599 1.00 81.50 72 LEU A CA 1
ATOM 582 C C . LEU A 1 72 ? 13.828 4.727 -11.428 1.00 81.50 72 LEU A C 1
ATOM 584 O O . LEU A 1 72 ? 14.210 3.588 -11.645 1.00 81.50 72 LEU A O 1
ATOM 588 N N . LYS A 1 73 ? 13.979 5.284 -10.224 1.00 84.19 73 LYS A N 1
ATOM 589 C CA . LYS A 1 73 ? 14.636 4.598 -9.094 1.00 84.19 73 LYS A CA 1
ATOM 590 C C . LYS A 1 73 ? 13.858 4.674 -7.786 1.00 84.19 73 LYS A C 1
ATOM 592 O O . LYS A 1 73 ? 14.318 4.147 -6.774 1.00 84.19 73 LYS A O 1
ATOM 597 N N . GLU A 1 74 ? 12.709 5.332 -7.784 1.00 89.88 74 GLU A N 1
ATOM 598 C CA . GLU A 1 74 ? 11.938 5.572 -6.577 1.00 89.88 74 GLU A CA 1
ATOM 599 C C . GLU A 1 74 ? 10.446 5.650 -6.890 1.00 89.88 74 GLU A C 1
ATOM 601 O O . GLU A 1 74 ? 10.028 6.300 -7.850 1.00 89.88 74 GLU A O 1
ATOM 606 N N . ILE A 1 75 ? 9.652 5.013 -6.033 1.00 92.69 75 ILE A N 1
ATOM 607 C CA . ILE A 1 75 ? 8.202 5.176 -5.982 1.00 92.69 75 ILE A CA 1
ATOM 608 C C . ILE A 1 75 ? 7.860 5.744 -4.615 1.00 92.69 75 ILE A C 1
ATOM 610 O O . ILE A 1 75 ? 8.212 5.155 -3.592 1.00 92.69 75 ILE A O 1
ATOM 614 N N . LYS A 1 76 ? 7.158 6.870 -4.593 1.00 95.12 76 LYS A N 1
ATOM 615 C CA . LYS A 1 76 ? 6.643 7.505 -3.389 1.00 95.12 76 LYS A CA 1
ATOM 616 C C . LYS A 1 76 ? 5.124 7.455 -3.402 1.00 95.12 76 LYS A C 1
ATOM 618 O O . LYS A 1 76 ? 4.491 7.760 -4.411 1.00 95.12 76 LYS A O 1
ATOM 623 N N . ILE A 1 7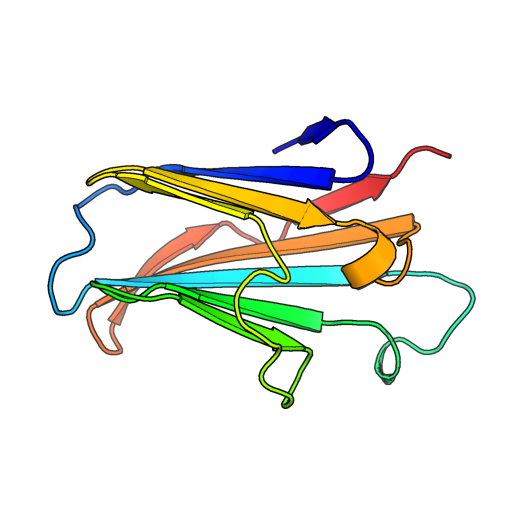7 ? 4.562 7.020 -2.284 1.00 96.12 77 ILE A N 1
ATOM 624 C CA . ILE A 1 77 ? 3.149 6.678 -2.164 1.00 96.12 77 ILE A CA 1
ATOM 625 C C . ILE A 1 77 ? 2.605 7.374 -0.924 1.00 96.12 77 ILE A C 1
ATOM 627 O O . ILE A 1 77 ? 3.252 7.356 0.126 1.00 96.12 77 ILE A O 1
ATOM 631 N N . TRP A 1 78 ? 1.428 7.970 -1.074 1.00 97.50 78 TRP A N 1
ATOM 632 C CA . TRP A 1 78 ? 0.626 8.529 0.004 1.00 97.50 78 TRP A CA 1
ATOM 633 C C . TRP A 1 78 ? -0.694 7.777 0.027 1.00 97.50 78 TRP A C 1
ATOM 635 O O . TRP A 1 78 ? -1.412 7.746 -0.978 1.00 97.50 78 TRP A O 1
ATOM 645 N N . VAL A 1 79 ? -0.969 7.135 1.155 1.00 97.44 79 VAL A N 1
ATOM 646 C CA . VAL A 1 79 ? -2.181 6.347 1.361 1.00 97.44 79 VAL A CA 1
ATOM 647 C C . VAL A 1 79 ? -2.996 7.001 2.467 1.00 97.44 79 VAL A C 1
ATOM 649 O O . VAL A 1 79 ? -2.531 6.985 3.612 1.00 97.44 79 VAL A O 1
ATOM 652 N N . PRO A 1 80 ? -4.194 7.516 2.154 1.00 97.06 80 PRO A N 1
ATOM 653 C CA . PRO A 1 80 ? -5.089 8.066 3.159 1.00 97.06 80 PRO A CA 1
ATOM 654 C C . PRO A 1 80 ? -5.402 7.047 4.258 1.00 97.06 80 PRO A C 1
ATOM 656 O O . PRO A 1 80 ? -5.672 5.872 3.985 1.00 97.06 80 PRO A O 1
ATOM 659 N N . LEU A 1 81 ? -5.344 7.466 5.524 1.00 95.75 81 LEU A N 1
ATOM 660 C CA . LEU A 1 81 ? -5.621 6.572 6.654 1.00 95.75 81 LEU A CA 1
ATOM 661 C C . LEU A 1 81 ? -7.088 6.124 6.706 1.00 95.75 81 LEU A C 1
ATOM 663 O O . LEU A 1 81 ? -7.372 5.028 7.192 1.00 95.75 81 LEU A O 1
ATOM 667 N N . ASP A 1 82 ? -8.013 6.919 6.177 1.00 96.06 82 ASP A N 1
ATOM 668 C CA . ASP A 1 82 ? -9.431 6.567 6.063 1.00 96.06 82 ASP A CA 1
ATOM 669 C C . ASP A 1 82 ? -9.666 5.426 5.060 1.00 96.06 82 ASP A C 1
ATOM 671 O O . ASP A 1 82 ? -10.475 4.537 5.335 1.00 96.06 82 ASP A O 1
ATOM 675 N N . LEU A 1 83 ? -8.880 5.363 3.979 1.00 97.06 83 LEU A N 1
ATOM 676 C CA . LEU A 1 83 ? -8.846 4.237 3.042 1.00 97.06 83 LEU A CA 1
ATOM 677 C C . LEU A 1 83 ? -8.395 2.936 3.727 1.00 97.06 83 LEU A C 1
ATOM 679 O O . LEU A 1 83 ? -8.821 1.846 3.353 1.00 97.06 83 LEU A O 1
ATOM 683 N N . LEU A 1 84 ? -7.570 3.048 4.772 1.00 96.25 84 LEU A N 1
ATOM 684 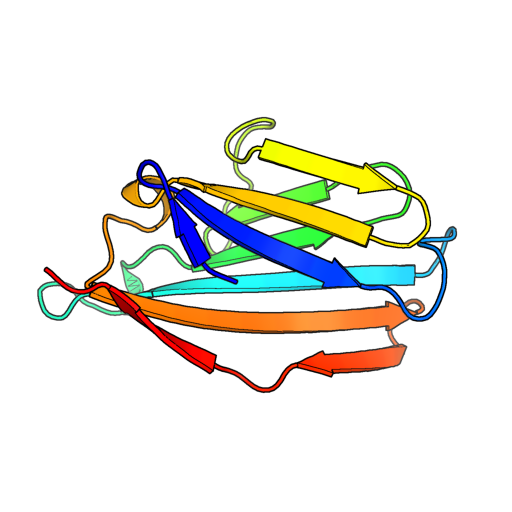C CA . LEU A 1 84 ? -7.164 1.936 5.640 1.00 96.25 84 LEU A CA 1
ATOM 685 C C . LEU A 1 84 ? -8.145 1.685 6.799 1.00 96.25 84 LEU A C 1
ATOM 687 O O . LEU A 1 84 ? -7.863 0.883 7.693 1.00 96.25 84 LEU A O 1
ATOM 691 N N . GLY A 1 85 ? -9.296 2.360 6.809 1.00 95.44 85 GLY A N 1
ATOM 692 C CA . GLY A 1 85 ? -10.320 2.221 7.839 1.00 95.44 85 GLY A CA 1
ATOM 693 C C . GLY A 1 85 ? -9.972 2.910 9.158 1.00 95.44 85 GLY A C 1
ATOM 694 O O . GLY A 1 85 ? -10.473 2.484 10.198 1.00 95.44 85 GLY A O 1
ATOM 695 N N . ASN A 1 86 ? -9.134 3.952 9.133 1.00 95.19 86 ASN A N 1
ATOM 696 C CA . ASN A 1 86 ? -8.602 4.663 10.302 1.00 95.19 86 ASN A CA 1
ATOM 697 C C . ASN A 1 86 ? -7.950 3.699 11.311 1.00 95.19 86 ASN A C 1
ATOM 699 O O . ASN A 1 86 ? -8.494 3.469 12.398 1.00 95.19 86 ASN A O 1
ATOM 703 N N . PRO A 1 87 ? -6.838 3.049 10.934 1.00 95.56 87 PRO A N 1
ATOM 704 C CA . PRO A 1 87 ? -6.271 1.954 11.705 1.00 95.56 87 PRO A CA 1
ATOM 705 C C . PRO A 1 87 ? -5.575 2.420 12.991 1.00 95.56 87 PRO A C 1
ATOM 707 O O . PRO A 1 87 ? -5.039 3.517 13.065 1.00 95.56 87 PRO A O 1
ATOM 710 N N . GLN A 1 88 ? -5.520 1.537 13.988 1.00 95.56 88 GLN A N 1
ATOM 711 C CA . GLN A 1 88 ? -4.673 1.690 15.181 1.00 95.56 88 GLN A CA 1
ATOM 712 C C . GLN A 1 88 ? -3.258 1.155 14.932 1.00 95.56 88 GLN A C 1
ATOM 714 O O . GLN A 1 88 ? -2.280 1.610 15.524 1.00 95.56 88 GLN A O 1
ATOM 719 N N . ARG A 1 89 ? -3.146 0.141 14.067 1.00 95.69 89 ARG A N 1
ATOM 720 C CA . ARG A 1 89 ? -1.869 -0.423 13.630 1.00 95.69 89 ARG A CA 1
ATOM 721 C C . ARG A 1 89 ? -1.894 -0.668 12.133 1.00 95.69 89 ARG A C 1
ATOM 723 O O . ARG A 1 89 ? -2.937 -1.003 11.583 1.00 95.69 89 ARG A O 1
ATOM 730 N N . ILE A 1 90 ? -0.747 -0.557 11.484 1.00 96.06 90 ILE A N 1
ATOM 731 C CA . ILE A 1 90 ? -0.589 -0.891 10.070 1.00 96.06 90 ILE A CA 1
ATOM 732 C C . ILE A 1 90 ? 0.412 -2.030 9.953 1.00 96.06 90 ILE A C 1
ATOM 734 O O . ILE A 1 90 ? 1.528 -1.924 10.460 1.00 96.06 90 ILE A O 1
ATOM 738 N N . LEU A 1 91 ? 0.031 -3.100 9.258 1.00 96.00 91 LEU A N 1
ATOM 739 C CA . LEU A 1 91 ? 0.959 -4.140 8.828 1.00 96.00 91 LEU A CA 1
ATOM 740 C C . LEU A 1 91 ? 1.337 -3.866 7.380 1.00 96.00 91 LEU A C 1
ATOM 742 O O . LEU A 1 91 ? 0.460 -3.742 6.527 1.00 96.00 91 LEU A O 1
ATOM 746 N N . THR A 1 92 ? 2.629 -3.770 7.089 1.00 95.50 92 THR A N 1
ATOM 747 C CA . THR A 1 92 ? 3.083 -3.468 5.733 1.00 95.50 92 THR A CA 1
ATOM 748 C C . THR A 1 92 ? 4.324 -4.242 5.331 1.00 95.50 92 THR A C 1
ATOM 750 O O . THR A 1 92 ? 5.202 -4.526 6.146 1.00 95.50 92 THR A O 1
ATOM 753 N N . SER A 1 93 ? 4.385 -4.585 4.053 1.00 95.25 93 SER A N 1
ATOM 754 C CA . SER A 1 93 ? 5.523 -5.213 3.397 1.00 95.25 93 SER A CA 1
ATOM 755 C C . SER A 1 93 ? 5.563 -4.739 1.948 1.00 95.25 93 SER A C 1
ATOM 757 O O . SER A 1 93 ? 4.559 -4.267 1.410 1.00 95.25 93 SER A O 1
ATOM 759 N N . ALA A 1 94 ? 6.729 -4.838 1.327 1.00 93.25 94 ALA A N 1
ATOM 760 C CA . ALA A 1 94 ? 6.883 -4.599 -0.093 1.00 93.25 94 ALA A CA 1
ATOM 761 C C . ALA A 1 94 ? 7.868 -5.607 -0.673 1.00 93.25 94 ALA A C 1
ATOM 763 O O . ALA A 1 94 ? 8.846 -5.965 -0.014 1.00 93.25 94 ALA A O 1
ATOM 764 N N . ASP A 1 95 ? 7.636 -6.018 -1.908 1.00 92.06 95 ASP A N 1
ATOM 765 C CA . ASP A 1 95 ? 8.534 -6.874 -2.669 1.00 92.06 95 ASP A CA 1
ATOM 766 C C . ASP A 1 95 ? 8.670 -6.369 -4.102 1.00 92.06 95 ASP A C 1
ATOM 768 O O . ASP A 1 95 ? 7.795 -5.688 -4.641 1.00 92.06 95 ASP A O 1
ATOM 772 N N . THR A 1 96 ? 9.812 -6.673 -4.702 1.00 90.12 96 THR A N 1
ATOM 773 C CA . THR A 1 96 ? 10.085 -6.446 -6.115 1.00 90.12 96 THR A CA 1
ATOM 774 C C . THR A 1 96 ? 10.291 -7.788 -6.796 1.00 90.12 96 THR A C 1
ATOM 776 O O . THR A 1 96 ? 10.815 -8.734 -6.205 1.00 90.12 96 THR A O 1
ATOM 779 N N . TYR A 1 97 ? 9.883 -7.886 -8.054 1.00 86.88 97 TYR A N 1
ATOM 780 C CA . TYR A 1 97 ? 9.951 -9.131 -8.812 1.00 86.88 97 TYR A CA 1
ATOM 781 C C . TYR A 1 97 ? 10.236 -8.866 -10.289 1.00 86.88 97 TYR A C 1
ATOM 783 O O . TYR A 1 97 ? 9.956 -7.785 -10.800 1.00 86.88 97 TYR A O 1
ATOM 791 N N . LEU A 1 98 ? 10.791 -9.862 -10.977 1.00 85.12 98 LEU A N 1
ATOM 792 C CA . LEU A 1 98 ? 10.961 -9.919 -12.425 1.00 85.12 98 LEU A CA 1
ATOM 793 C C . LEU A 1 98 ? 10.095 -11.057 -12.974 1.00 85.12 98 LEU A C 1
ATOM 795 O O . LEU A 1 98 ? 10.444 -12.230 -12.825 1.00 85.12 98 LEU A O 1
ATOM 799 N N . GLY A 1 99 ? 8.956 -10.736 -13.588 1.00 81.81 99 GLY A N 1
ATOM 800 C CA . GLY A 1 99 ? 7.963 -11.753 -13.952 1.00 81.81 99 GLY A CA 1
ATOM 801 C C . GLY A 1 99 ? 7.469 -12.513 -12.714 1.00 81.81 99 GLY A C 1
ATOM 802 O O . GLY A 1 99 ? 6.737 -11.959 -11.905 1.00 81.81 99 GLY A O 1
ATOM 803 N N . THR A 1 100 ? 7.875 -13.772 -12.545 1.00 80.62 100 THR A N 1
ATOM 804 C CA . THR A 1 100 ? 7.552 -14.591 -11.359 1.00 80.62 100 THR A CA 1
ATOM 805 C C . THR A 1 100 ? 8.719 -14.745 -10.381 1.00 80.62 100 THR A C 1
ATOM 807 O O . THR A 1 100 ? 8.585 -15.439 -9.375 1.00 80.62 100 THR A O 1
ATOM 810 N N . VAL A 1 101 ? 9.871 -14.131 -10.667 1.00 84.12 101 VAL A N 1
ATOM 811 C CA . VAL A 1 101 ? 11.101 -14.279 -9.882 1.00 84.12 101 VAL A CA 1
ATOM 812 C C . VAL A 1 101 ? 11.207 -13.140 -8.864 1.00 84.12 101 VAL A C 1
ATOM 814 O O . VAL A 1 101 ? 11.353 -11.992 -9.285 1.00 84.12 101 VAL A O 1
ATOM 817 N N . PRO A 1 102 ? 11.175 -13.405 -7.546 1.00 84.81 102 PRO A N 1
ATOM 818 C CA . PRO A 1 102 ? 11.425 -12.378 -6.536 1.00 84.81 102 PRO A CA 1
ATOM 819 C C . PRO A 1 102 ? 12.841 -11.808 -6.672 1.00 84.81 102 PRO A C 1
ATOM 821 O O . PRO A 1 102 ? 13.796 -12.562 -6.867 1.00 84.81 102 PRO A O 1
ATOM 824 N N . LEU A 1 103 ? 12.980 -10.488 -6.565 1.00 84.44 103 LEU A N 1
ATOM 825 C CA . LEU A 1 103 ? 14.269 -9.795 -6.602 1.00 84.44 103 LEU A CA 1
ATOM 826 C C . LEU A 1 103 ? 14.691 -9.349 -5.202 1.00 84.44 103 LEU A C 1
ATOM 828 O O . LEU A 1 103 ? 15.752 -9.748 -4.738 1.00 84.44 103 LEU A O 1
ATOM 832 N N . ASP A 1 104 ? 13.848 -8.565 -4.528 1.00 83.88 104 ASP A N 1
ATOM 833 C CA . ASP A 1 104 ? 14.070 -8.072 -3.168 1.00 83.88 104 ASP A CA 1
ATOM 834 C C . ASP A 1 104 ? 12.746 -8.091 -2.388 1.00 83.88 104 ASP A C 1
ATOM 836 O O . ASP A 1 104 ? 11.672 -7.922 -2.965 1.00 83.88 104 ASP A O 1
ATOM 840 N N . TRP A 1 105 ? 12.806 -8.237 -1.062 1.00 86.19 105 TRP A N 1
ATOM 841 C CA . TRP A 1 105 ? 11.641 -8.053 -0.193 1.00 86.19 105 TRP A CA 1
ATOM 842 C C . TRP A 1 105 ? 11.991 -7.295 1.083 1.00 86.19 105 TRP A C 1
ATOM 844 O O . TRP A 1 105 ? 13.095 -7.375 1.625 1.00 86.19 105 TRP A O 1
ATOM 854 N N . VAL A 1 106 ? 11.000 -6.589 1.609 1.00 85.75 106 VAL A N 1
ATOM 855 C CA . VAL A 1 106 ? 11.021 -5.986 2.936 1.00 85.75 106 VAL A CA 1
ATOM 856 C C . VAL A 1 106 ? 10.169 -6.858 3.844 1.00 85.75 106 VAL A C 1
ATOM 858 O O . VAL A 1 106 ? 8.966 -6.998 3.621 1.00 85.75 106 VAL A O 1
ATOM 861 N N . SER A 1 107 ? 10.778 -7.426 4.889 1.00 89.81 107 SER A N 1
ATOM 862 C CA . SER A 1 107 ? 10.046 -8.168 5.921 1.00 89.81 107 SER A CA 1
ATOM 863 C C . SER A 1 107 ? 8.872 -7.350 6.452 1.00 89.81 107 SER A C 1
ATOM 865 O O . SER A 1 107 ? 8.981 -6.129 6.583 1.00 89.81 107 SER A O 1
ATOM 867 N N . TRP A 1 108 ? 7.777 -8.030 6.792 1.00 94.06 108 TRP A N 1
ATOM 868 C CA . TRP A 1 108 ? 6.606 -7.400 7.393 1.00 94.06 108 TRP A CA 1
ATOM 869 C C . TRP A 1 108 ? 6.995 -6.512 8.574 1.00 94.06 108 TRP A C 1
ATOM 871 O O . TRP A 1 108 ? 7.718 -6.930 9.481 1.00 94.06 108 TRP A O 1
ATOM 881 N N . ARG A 1 109 ? 6.505 -5.275 8.550 1.00 93.25 109 ARG A N 1
ATOM 882 C CA . ARG A 1 109 ? 6.660 -4.298 9.625 1.00 93.25 109 ARG A CA 1
ATOM 883 C C . ARG A 1 109 ? 5.297 -3.952 10.189 1.00 93.25 109 ARG A C 1
ATOM 885 O O . ARG A 1 109 ? 4.331 -3.819 9.442 1.00 93.25 109 ARG A O 1
ATOM 892 N N .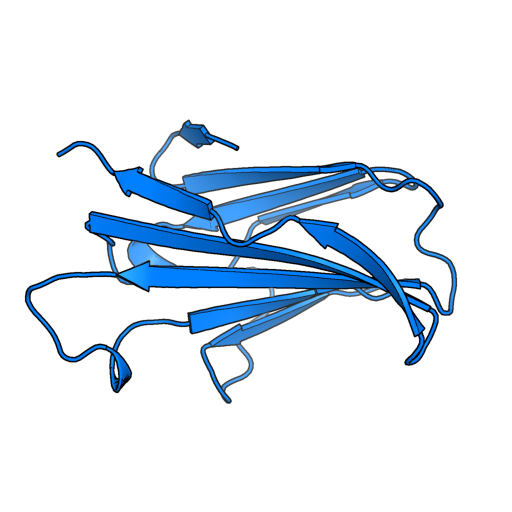 VAL A 1 110 ? 5.254 -3.770 11.502 1.00 94.19 110 VAL A N 1
ATOM 893 C CA . VAL A 1 110 ? 4.094 -3.224 12.200 1.00 94.19 110 VAL A CA 1
ATOM 894 C C . VAL A 1 110 ? 4.402 -1.777 12.548 1.00 94.19 110 VAL A C 1
ATOM 896 O O . VAL A 1 110 ? 5.460 -1.483 13.102 1.00 94.19 110 VAL A O 1
ATOM 899 N N . LEU A 1 111 ? 3.487 -0.883 12.205 1.00 92.56 111 LEU A N 1
ATOM 900 C CA . LEU A 1 111 ? 3.470 0.488 12.684 1.00 92.56 111 LEU A CA 1
ATOM 901 C C . LEU A 1 111 ? 2.325 0.665 13.660 1.00 92.56 111 LEU A C 1
ATOM 903 O O . LEU A 1 111 ? 1.207 0.240 13.377 1.00 92.56 111 LEU A O 1
ATOM 907 N N . GLU A 1 112 ? 2.598 1.333 14.769 1.00 92.00 112 GLU A N 1
ATOM 908 C CA . GLU A 1 112 ? 1.565 1.811 15.678 1.00 92.00 112 GLU A CA 1
ATOM 909 C C . GLU A 1 112 ? 1.232 3.255 15.310 1.00 92.00 112 GLU A C 1
ATOM 911 O O . GLU A 1 112 ? 2.133 4.080 15.141 1.00 92.00 112 GLU A O 1
ATOM 916 N N . ILE A 1 113 ? -0.056 3.546 15.136 1.00 89.25 113 ILE A N 1
ATOM 917 C CA . ILE A 1 113 ? -0.530 4.918 14.981 1.00 89.25 113 ILE A CA 1
ATOM 918 C C . ILE A 1 113 ? -0.812 5.412 16.394 1.00 89.25 113 ILE A C 1
ATOM 920 O O . ILE A 1 113 ? -1.744 4.937 17.041 1.00 89.25 113 ILE A O 1
ATOM 924 N N . SER A 1 114 ? 0.047 6.292 16.908 1.00 67.81 114 SER A N 1
ATOM 925 C CA . SER A 1 114 ? -0.177 6.923 18.206 1.00 67.81 114 SER A CA 1
ATOM 926 C C . SER A 1 114 ? -1.487 7.708 18.156 1.00 67.81 114 SER A C 1
ATOM 928 O O . SER A 1 114 ? -1.652 8.558 17.280 1.00 67.81 114 SER A O 1
ATOM 930 N N . ASN A 1 115 ? -2.401 7.387 19.074 1.00 55.56 115 ASN A N 1
ATOM 931 C CA . ASN A 1 115 ? -3.599 8.185 19.340 1.00 55.56 115 ASN A CA 1
ATOM 932 C C . ASN A 1 115 ? -3.239 9.543 19.947 1.00 55.56 115 ASN A C 1
ATOM 934 O O . ASN A 1 115 ? -2.269 9.587 20.740 1.00 55.56 115 ASN A O 1
#

Radius of gyration: 13.96 Å; chains: 1; bounding box: 32×30×38 Å

pLDDT: mean 90.86, std 8.11, range [55.56, 98.56]